Protein AF-A0A2V9SYX6-F1 (afdb_monomer)

Structure (mmCIF, N/CA/C/O backbone):
data_AF-A0A2V9SYX6-F1
#
_entry.id   AF-A0A2V9SYX6-F1
#
loop_
_atom_site.group_PDB
_atom_site.id
_atom_site.type_symbol
_atom_site.label_atom_id
_atom_site.label_alt_id
_atom_site.label_comp_id
_atom_site.label_asym_id
_atom_site.label_entity_id
_atom_site.label_seq_id
_atom_site.pdbx_PDB_ins_code
_atom_site.Cartn_x
_atom_site.Cartn_y
_atom_site.Cartn_z
_atom_site.occupancy
_atom_site.B_iso_or_equiv
_atom_site.auth_seq_id
_atom_site.auth_comp_id
_atom_site.auth_asym_id
_atom_site.auth_atom_id
_atom_site.pdbx_PDB_model_num
ATOM 1 N N . MET A 1 1 ? 44.024 31.270 -11.521 1.00 43.00 1 MET A N 1
ATOM 2 C CA . MET A 1 1 ? 42.654 30.954 -11.063 1.00 43.00 1 MET A CA 1
ATOM 3 C C . MET A 1 1 ? 41.930 30.278 -12.212 1.00 43.00 1 MET A C 1
ATOM 5 O O . MET A 1 1 ? 41.795 30.902 -13.254 1.00 43.00 1 MET A O 1
ATOM 9 N N . ASN A 1 2 ? 41.550 29.008 -12.061 1.00 48.16 2 ASN A N 1
ATOM 10 C CA . ASN A 1 2 ? 40.751 28.304 -13.067 1.00 48.16 2 ASN A CA 1
ATOM 11 C C . ASN A 1 2 ? 39.262 28.579 -12.809 1.00 48.16 2 ASN A C 1
ATOM 13 O O . ASN A 1 2 ? 38.846 28.506 -11.650 1.00 48.16 2 ASN A O 1
ATOM 17 N N . PRO A 1 3 ? 38.457 28.888 -13.839 1.00 57.97 3 PRO A N 1
ATOM 18 C CA . PRO A 1 3 ? 37.024 29.059 -13.668 1.00 57.97 3 PRO A CA 1
ATOM 19 C C . PRO A 1 3 ? 36.380 27.698 -13.382 1.00 57.97 3 PRO A C 1
ATOM 21 O O . PRO A 1 3 ? 36.506 26.754 -14.161 1.00 57.97 3 PRO A O 1
ATOM 24 N N . VAL A 1 4 ? 35.700 27.599 -12.240 1.00 59.66 4 VAL A N 1
ATOM 25 C CA . VAL A 1 4 ? 34.868 26.444 -11.890 1.00 59.66 4 VAL A CA 1
ATOM 26 C C . VAL A 1 4 ? 33.677 26.446 -12.841 1.00 59.66 4 VAL A C 1
ATOM 28 O O . VAL A 1 4 ? 32.887 27.390 -12.856 1.00 59.66 4 VAL A O 1
ATOM 31 N N . ALA A 1 5 ? 33.585 25.417 -13.683 1.00 65.88 5 ALA A N 1
ATOM 32 C CA . ALA A 1 5 ? 32.453 25.239 -14.579 1.00 65.88 5 ALA A CA 1
ATOM 33 C C . ALA A 1 5 ? 31.146 25.186 -13.763 1.00 65.88 5 ALA A C 1
ATOM 35 O O . ALA A 1 5 ? 31.139 24.580 -12.686 1.00 65.88 5 ALA A O 1
ATOM 36 N N . PRO A 1 6 ? 30.038 25.770 -14.255 1.00 62.09 6 PRO A N 1
ATOM 37 C CA . PRO A 1 6 ? 28.758 25.675 -13.573 1.00 62.09 6 PRO A CA 1
ATOM 38 C C . PRO A 1 6 ? 28.407 24.198 -13.435 1.00 62.09 6 PRO A C 1
ATOM 40 O O . PRO A 1 6 ? 28.393 23.469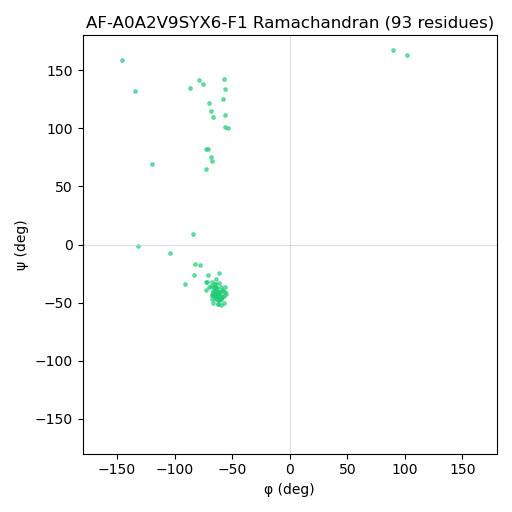 -14.431 1.00 62.09 6 PRO A O 1
ATOM 43 N N . TYR A 1 7 ? 28.149 23.756 -12.208 1.00 60.84 7 TYR A N 1
ATOM 44 C CA . TYR A 1 7 ? 27.658 22.416 -11.920 1.00 60.84 7 TYR A CA 1
ATOM 45 C C . TYR A 1 7 ? 26.371 22.244 -12.726 1.00 60.84 7 TYR A C 1
ATOM 47 O O . TYR A 1 7 ? 25.327 22.802 -12.382 1.00 60.84 7 TYR A O 1
ATOM 55 N N . LYS A 1 8 ? 26.453 21.541 -13.862 1.00 57.59 8 LYS A N 1
ATOM 56 C CA . LYS A 1 8 ? 25.267 21.132 -14.606 1.00 57.59 8 LYS A CA 1
ATOM 57 C C . LYS A 1 8 ? 24.432 20.354 -13.607 1.00 57.59 8 LYS A C 1
ATOM 59 O O . LYS A 1 8 ? 24.848 19.282 -13.177 1.00 57.59 8 LYS A O 1
ATOM 64 N N . SER A 1 9 ? 23.288 20.919 -13.221 1.00 60.81 9 SER A N 1
ATOM 65 C CA . SER A 1 9 ? 22.227 20.173 -12.562 1.00 60.81 9 SER 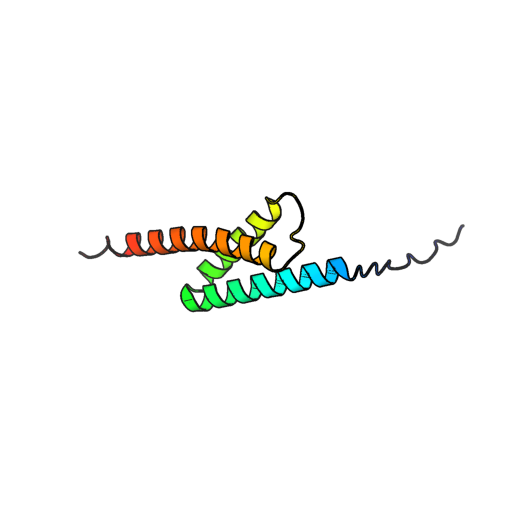A CA 1
ATOM 66 C C . SER A 1 9 ? 21.947 18.991 -13.476 1.00 60.81 9 SER A C 1
ATOM 68 O O . SER A 1 9 ? 21.368 19.138 -14.555 1.00 60.81 9 SER A O 1
ATOM 70 N N . LEU A 1 10 ? 22.496 17.839 -13.100 1.00 55.69 10 LEU A N 1
ATOM 71 C CA . LEU A 1 10 ? 22.279 16.589 -13.783 1.00 55.69 10 LEU A CA 1
ATOM 72 C C . LEU A 1 10 ? 20.833 16.246 -13.451 1.00 55.69 10 LEU A C 1
ATOM 74 O O . LEU A 1 10 ? 20.565 15.534 -12.496 1.00 55.69 10 LEU A O 1
ATOM 78 N N . LYS A 1 11 ? 19.880 16.821 -14.190 1.00 58.69 11 LYS A N 1
ATOM 79 C CA . LYS A 1 11 ? 18.517 16.305 -14.263 1.00 58.69 11 LYS A CA 1
ATOM 80 C C . LYS A 1 11 ? 18.610 14.972 -14.996 1.00 58.69 11 LYS A C 1
ATOM 82 O O . LYS A 1 11 ? 18.268 14.845 -16.165 1.00 58.69 11 LYS A O 1
ATOM 87 N N . ASN A 1 12 ? 19.158 13.979 -14.314 1.00 57.34 12 ASN A N 1
ATOM 88 C CA . ASN A 1 12 ? 19.062 12.574 -14.647 1.00 57.34 12 ASN A CA 1
ATOM 89 C C . ASN A 1 12 ? 17.634 12.127 -14.318 1.00 57.34 12 ASN A C 1
ATOM 91 O O . ASN A 1 12 ? 17.400 11.315 -13.429 1.00 57.34 12 ASN A O 1
ATOM 95 N N . SER A 1 13 ? 16.663 12.684 -15.045 1.00 66.81 13 SER A N 1
ATOM 96 C CA . SER A 1 13 ? 15.277 12.232 -15.039 1.00 66.81 13 SER A CA 1
ATOM 97 C C . SER A 1 13 ? 15.230 10.858 -15.700 1.00 66.81 13 SER A C 1
ATOM 99 O O . SER A 1 13 ? 14.873 10.734 -16.866 1.00 66.81 13 SER A O 1
ATOM 101 N N . ASN A 1 14 ? 15.674 9.819 -14.987 1.00 79.38 14 ASN A N 1
ATOM 102 C CA . ASN A 1 14 ? 15.535 8.448 -15.446 1.00 79.38 14 ASN A CA 1
ATOM 103 C C . ASN A 1 14 ? 14.030 8.135 -15.458 1.00 79.38 14 ASN A C 1
ATOM 105 O O . ASN A 1 14 ? 13.434 8.034 -14.382 1.00 79.38 14 ASN A O 1
ATOM 109 N N . PRO A 1 15 ? 13.399 7.985 -16.638 1.00 80.69 15 PRO A N 1
ATOM 110 C CA . PRO A 1 15 ? 11.953 7.806 -16.732 1.00 80.69 15 PRO A CA 1
ATOM 111 C C . PRO A 1 15 ? 11.492 6.533 -16.017 1.00 80.69 15 PRO A C 1
ATOM 113 O O . PRO A 1 15 ? 10.360 6.468 -15.551 1.00 80.69 15 PRO A O 1
ATOM 116 N N . ARG A 1 16 ? 12.384 5.542 -15.859 1.00 83.31 16 ARG A N 1
ATOM 117 C CA . ARG A 1 16 ? 12.104 4.340 -15.068 1.00 83.31 16 ARG A CA 1
ATOM 118 C C . ARG A 1 16 ? 11.981 4.659 -13.584 1.00 83.31 16 ARG A C 1
ATOM 120 O O . ARG A 1 16 ? 11.009 4.242 -12.976 1.00 83.31 16 ARG A O 1
ATOM 127 N N . CYS A 1 17 ? 12.909 5.432 -13.018 1.00 84.12 17 CYS A N 1
ATOM 128 C CA . CYS A 1 17 ? 12.824 5.852 -11.617 1.00 84.12 17 CYS A CA 1
ATOM 129 C C . CYS A 1 17 ? 11.561 6.684 -11.365 1.00 84.12 17 CYS A C 1
ATOM 131 O O . CYS A 1 17 ? 10.861 6.427 -10.394 1.00 84.12 17 CYS A O 1
ATOM 133 N N . ALA A 1 18 ? 11.236 7.614 -12.269 1.00 88.50 18 ALA A N 1
ATOM 134 C CA . ALA A 1 18 ? 10.014 8.411 -12.170 1.00 88.50 18 ALA A CA 1
ATOM 135 C C . ALA A 1 18 ? 8.754 7.529 -12.186 1.00 88.50 18 ALA A C 1
ATOM 137 O O . ALA A 1 18 ? 7.899 7.672 -11.320 1.00 88.50 18 ALA A O 1
ATOM 138 N N . ASN A 1 19 ? 8.676 6.568 -13.112 1.00 90.94 19 ASN A N 1
ATOM 139 C CA . ASN A 1 19 ? 7.545 5.647 -13.188 1.00 90.94 19 ASN A CA 1
ATOM 140 C C . ASN A 1 19 ? 7.410 4.786 -11.920 1.00 90.94 19 ASN A C 1
ATOM 142 O O . ASN A 1 19 ? 6.313 4.647 -11.391 1.00 90.94 19 ASN A O 1
ATOM 146 N N . LEU A 1 20 ? 8.520 4.253 -11.396 1.00 89.88 20 LEU A N 1
ATOM 147 C CA . LEU A 1 20 ? 8.502 3.472 -10.155 1.00 89.88 20 LEU A CA 1
ATOM 148 C C . LEU A 1 20 ? 8.036 4.304 -8.955 1.00 89.88 20 LEU A C 1
ATOM 150 O O . LEU A 1 20 ? 7.237 3.812 -8.163 1.00 89.88 20 LEU A O 1
ATOM 154 N N . MET A 1 21 ? 8.474 5.563 -8.848 1.00 91.56 21 MET A N 1
ATOM 155 C CA . MET A 1 21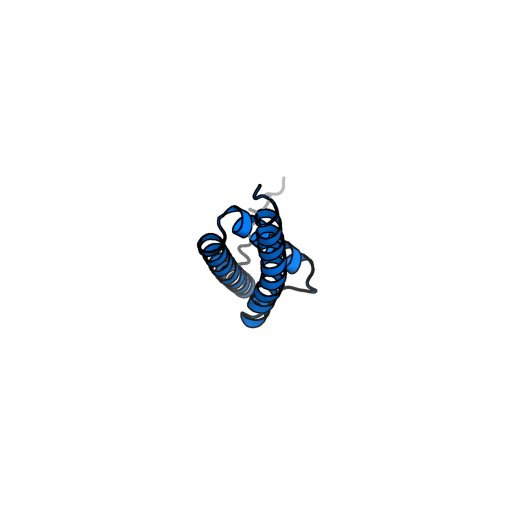 ? 8.005 6.476 -7.800 1.00 91.56 21 MET A CA 1
ATOM 156 C C . MET A 1 21 ? 6.507 6.761 -7.930 1.00 91.56 21 MET A C 1
ATOM 158 O O . MET A 1 21 ? 5.798 6.677 -6.935 1.00 91.56 21 MET A O 1
ATOM 162 N N . THR A 1 22 ? 6.005 7.020 -9.142 1.00 94.31 22 THR A N 1
ATOM 163 C CA . THR A 1 22 ? 4.566 7.228 -9.371 1.00 94.31 22 THR A CA 1
ATOM 164 C C . THR A 1 22 ? 3.741 6.004 -8.975 1.00 94.31 22 THR A C 1
ATOM 166 O O . THR A 1 22 ? 2.689 6.151 -8.360 1.00 94.31 22 THR A O 1
ATOM 169 N N . MET A 1 23 ? 4.207 4.791 -9.281 1.00 93.94 23 MET A N 1
ATOM 170 C CA . MET A 1 23 ? 3.507 3.559 -8.895 1.00 93.94 23 MET A CA 1
ATOM 171 C C . MET A 1 23 ? 3.499 3.358 -7.376 1.00 93.94 23 MET A C 1
ATOM 173 O O . MET A 1 23 ? 2.461 3.012 -6.815 1.00 93.94 23 MET A O 1
ATOM 177 N N . ALA A 1 24 ? 4.631 3.610 -6.714 1.00 94.75 24 ALA A N 1
ATOM 178 C CA . ALA A 1 24 ? 4.740 3.552 -5.259 1.00 94.75 24 ALA A CA 1
ATOM 179 C C . ALA A 1 24 ? 3.795 4.556 -4.582 1.00 94.75 24 ALA A C 1
ATOM 181 O O . ALA A 1 24 ? 3.048 4.191 -3.678 1.00 94.75 24 ALA A O 1
ATOM 182 N N . GLU A 1 25 ? 3.789 5.803 -5.059 1.00 96.38 25 GLU A N 1
ATOM 183 C CA . GLU A 1 25 ? 2.924 6.872 -4.557 1.00 96.38 25 GLU A CA 1
ATOM 184 C C . GLU A 1 25 ? 1.441 6.517 -4.716 1.00 96.38 25 GLU A C 1
ATOM 186 O O . GLU A 1 25 ? 0.671 6.665 -3.768 1.00 96.38 25 GLU A O 1
ATOM 191 N N . GLN A 1 26 ? 1.040 6.010 -5.885 1.00 96.69 26 GLN A N 1
ATOM 192 C CA . GLN A 1 26 ? -0.342 5.602 -6.149 1.00 96.69 26 GLN A CA 1
ATOM 193 C C . GLN A 1 26 ? -0.794 4.466 -5.227 1.00 96.69 26 GLN A C 1
ATOM 195 O O . GLN A 1 26 ? -1.870 4.554 -4.636 1.00 96.69 26 GLN A O 1
ATOM 200 N N . GLU A 1 27 ? 0.018 3.415 -5.086 1.00 97.00 27 GLU A N 1
ATOM 201 C CA . GLU A 1 27 ? -0.328 2.257 -4.256 1.00 97.00 27 GLU A CA 1
ATOM 202 C C . GLU A 1 27 ? -0.369 2.629 -2.763 1.00 97.00 27 GLU A C 1
ATOM 204 O O . GLU A 1 27 ? -1.334 2.280 -2.078 1.00 97.00 27 GLU A O 1
ATOM 209 N N . LEU A 1 28 ? 0.599 3.409 -2.262 1.00 97.69 28 LEU A N 1
ATOM 210 C CA . LEU A 1 28 ? 0.600 3.864 -0.868 1.00 97.69 28 LEU A CA 1
ATOM 211 C C . LEU A 1 28 ? -0.557 4.832 -0.577 1.00 97.69 28 LEU A C 1
ATOM 213 O O . LEU A 1 28 ? -1.212 4.698 0.453 1.00 97.69 28 LEU A O 1
ATOM 217 N N . SER A 1 29 ? -0.861 5.767 -1.482 1.00 98.12 29 SER A N 1
ATOM 218 C CA . SER A 1 29 ? -1.954 6.738 -1.295 1.00 98.12 29 SER A CA 1
ATOM 219 C C . SER A 1 29 ? -3.326 6.067 -1.271 1.00 98.12 29 SER A C 1
ATOM 221 O O . SER A 1 29 ? -4.172 6.403 -0.436 1.00 98.12 29 SER A O 1
ATOM 223 N N . ALA A 1 30 ? -3.546 5.102 -2.171 1.00 98.19 30 ALA A N 1
ATOM 224 C CA . ALA A 1 30 ? -4.773 4.315 -2.215 1.00 98.19 30 ALA A CA 1
ATOM 225 C C . ALA A 1 30 ? -4.949 3.498 -0.928 1.00 98.19 30 ALA A C 1
ATOM 227 O O . ALA A 1 30 ? -6.020 3.527 -0.321 1.00 98.19 30 ALA A O 1
ATOM 228 N N . PHE A 1 31 ? -3.884 2.827 -0.478 1.00 98.38 31 PHE A N 1
ATOM 229 C CA . PHE A 1 31 ? -3.888 2.075 0.772 1.00 98.38 31 PHE A CA 1
ATOM 230 C C . PHE A 1 31 ? -4.132 2.976 1.990 1.00 98.38 31 PHE A C 1
ATOM 232 O O . PHE A 1 31 ? -5.059 2.721 2.755 1.00 98.38 31 PHE A O 1
ATOM 239 N N . PHE A 1 32 ? -3.374 4.065 2.141 1.00 98.62 32 PHE A N 1
ATOM 240 C CA . PHE A 1 32 ? -3.506 5.004 3.258 1.00 98.62 32 PHE A CA 1
ATOM 241 C C . PHE A 1 32 ? -4.919 5.584 3.350 1.00 98.62 32 PHE A C 1
ATOM 243 O O . PHE A 1 32 ? -5.510 5.626 4.429 1.00 98.62 32 PHE A O 1
ATOM 250 N N . THR A 1 33 ? -5.493 5.983 2.211 1.00 98.69 33 THR A N 1
ATOM 251 C CA . THR A 1 33 ? -6.853 6.530 2.157 1.00 98.69 33 THR A CA 1
ATOM 252 C C . THR A 1 33 ? -7.884 5.484 2.579 1.00 98.69 33 THR A C 1
ATOM 254 O O . THR A 1 33 ? -8.757 5.787 3.391 1.00 98.69 33 THR A O 1
ATOM 257 N N . ALA A 1 34 ? -7.765 4.245 2.091 1.00 98.44 34 ALA A N 1
ATOM 258 C CA . ALA A 1 34 ? -8.664 3.158 2.474 1.00 98.44 34 ALA A CA 1
ATOM 259 C C . ALA A 1 34 ? -8.577 2.844 3.977 1.00 98.44 34 ALA A C 1
ATOM 261 O O . ALA A 1 34 ? -9.603 2.732 4.645 1.00 98.44 34 ALA A O 1
ATOM 262 N N . VAL A 1 35 ? -7.365 2.762 4.536 1.00 98.50 35 VAL A N 1
ATOM 263 C CA . VAL A 1 35 ? -7.170 2.520 5.974 1.00 98.50 35 VAL A CA 1
ATOM 264 C C . VAL A 1 35 ? -7.706 3.682 6.805 1.00 98.50 35 VAL A C 1
ATOM 266 O O . VAL A 1 35 ? -8.388 3.446 7.797 1.00 98.50 35 VAL A O 1
ATOM 269 N N . THR A 1 36 ? -7.484 4.925 6.370 1.00 98.56 36 THR A N 1
ATOM 270 C CA . THR A 1 36 ? -8.019 6.117 7.047 1.00 98.56 36 THR A CA 1
ATOM 271 C C . THR A 1 36 ? -9.543 6.068 7.126 1.00 98.56 36 THR A C 1
ATOM 273 O O . THR A 1 36 ? -10.114 6.326 8.182 1.00 98.56 36 THR A O 1
ATOM 276 N N . GLN A 1 37 ? -10.206 5.711 6.022 1.00 98.38 37 GLN A N 1
ATOM 277 C CA . GLN A 1 37 ? -11.667 5.638 5.952 1.00 98.38 37 GLN A CA 1
ATOM 278 C C . GLN A 1 37 ? -12.254 4.504 6.799 1.00 98.38 37 GLN A C 1
ATOM 280 O O . GLN A 1 37 ? -13.334 4.668 7.359 1.00 98.38 37 GLN A O 1
ATOM 285 N N . LEU A 1 38 ? -11.569 3.360 6.884 1.00 97.56 38 LEU A N 1
ATOM 286 C CA . LEU A 1 38 ? -12.085 2.164 7.557 1.00 97.56 38 LEU A CA 1
ATOM 287 C C . LEU A 1 38 ? -11.706 2.079 9.040 1.00 97.56 38 LEU A C 1
ATOM 289 O O . LEU A 1 38 ? -12.482 1.558 9.836 1.00 97.56 38 LEU A O 1
ATOM 293 N N . PHE A 1 39 ? -10.522 2.567 9.411 1.00 96.25 39 PHE A N 1
ATOM 294 C CA . PHE A 1 39 ? -9.916 2.339 10.728 1.00 96.25 39 PHE A CA 1
ATOM 295 C C . PHE A 1 39 ? -9.389 3.617 11.400 1.00 96.25 39 PHE A C 1
ATOM 297 O O . PHE A 1 39 ? -8.899 3.555 12.525 1.00 96.25 39 PHE A O 1
ATOM 304 N N . GLY A 1 40 ? -9.497 4.773 10.740 1.00 96.88 40 GLY A N 1
ATOM 305 C CA . GLY A 1 40 ? -9.040 6.060 11.262 1.00 96.88 40 GLY A CA 1
ATOM 306 C C . GLY A 1 40 ? -7.585 6.397 10.923 1.00 96.88 40 GLY A C 1
ATOM 307 O O . GLY A 1 40 ? -6.807 5.560 10.458 1.00 96.88 40 GLY A O 1
ATOM 308 N N . SER A 1 41 ? -7.221 7.663 11.147 1.00 97.19 41 SER A N 1
ATOM 309 C CA . SER A 1 41 ? -5.915 8.222 10.767 1.00 97.19 41 SER A CA 1
ATOM 310 C C . SER A 1 41 ? -4.746 7.577 11.507 1.00 97.19 41 SER A C 1
ATOM 312 O O . SER A 1 41 ? -3.719 7.319 10.893 1.00 97.19 41 SER A O 1
ATOM 314 N N . GLU A 1 42 ? -4.913 7.239 12.787 1.00 97.44 42 GLU A N 1
ATOM 315 C CA . GLU A 1 42 ? -3.865 6.582 13.581 1.00 97.44 42 GLU A CA 1
ATOM 316 C C . GLU A 1 42 ? -3.456 5.235 12.965 1.00 97.44 42 GLU A C 1
ATOM 318 O O . GLU A 1 42 ? -2.274 4.952 12.771 1.00 97.44 42 GLU A O 1
ATOM 323 N N . GLN A 1 43 ? -4.434 4.412 12.574 1.00 97.88 43 GLN A N 1
ATOM 324 C CA . GLN A 1 43 ? -4.146 3.139 11.915 1.00 97.88 43 GLN A CA 1
ATOM 325 C C . GLN 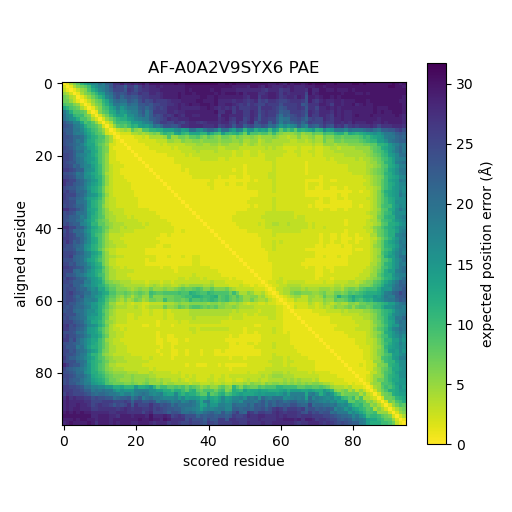A 1 43 ? -3.545 3.340 10.524 1.00 97.88 43 GLN A C 1
ATOM 327 O O . GLN A 1 43 ? -2.725 2.523 10.101 1.00 97.88 43 GLN A O 1
ATOM 332 N N . ALA A 1 44 ? -3.915 4.408 9.818 1.00 98.25 44 ALA A N 1
ATOM 333 C CA . ALA A 1 44 ? -3.343 4.736 8.518 1.00 98.25 44 ALA A CA 1
ATOM 334 C C . ALA A 1 44 ? -1.866 5.139 8.625 1.00 98.25 44 ALA A C 1
ATOM 336 O O . ALA A 1 44 ? -1.053 4.645 7.846 1.00 98.25 44 ALA A O 1
ATOM 337 N N . GLU A 1 45 ? -1.506 5.954 9.618 1.00 98.31 45 GLU A N 1
ATOM 338 C CA . GLU A 1 45 ? -0.122 6.356 9.898 1.00 98.31 45 GLU A CA 1
ATOM 339 C C . GLU A 1 45 ? 0.750 5.147 10.253 1.00 98.31 45 GLU A C 1
ATOM 341 O O . GLU A 1 45 ? 1.759 4.903 9.589 1.00 98.31 45 GLU A O 1
ATOM 346 N N . LEU A 1 46 ? 0.308 4.310 11.200 1.00 98.19 46 LEU A N 1
ATOM 347 C CA . LEU A 1 46 ? 1.018 3.075 11.557 1.00 98.19 46 LEU A CA 1
ATOM 348 C C . LEU A 1 46 ? 1.170 2.128 10.358 1.00 98.19 46 LEU A C 1
ATOM 350 O O . LEU A 1 46 ? 2.213 1.505 10.172 1.00 98.19 46 LEU A O 1
ATOM 354 N N . SER A 1 47 ? 0.138 2.022 9.518 1.00 98.25 47 SER A N 1
ATOM 355 C CA . SER A 1 47 ? 0.191 1.167 8.328 1.00 98.25 47 SER A CA 1
ATOM 356 C C . SER A 1 47 ? 1.106 1.732 7.240 1.00 98.25 47 SER A C 1
ATOM 358 O O . SER A 1 47 ? 1.741 0.957 6.530 1.00 98.25 47 SER A O 1
ATOM 360 N N . ALA A 1 48 ? 1.215 3.056 7.102 1.00 98.25 48 ALA A N 1
ATOM 361 C CA . ALA A 1 48 ? 2.184 3.674 6.201 1.00 98.25 48 ALA A CA 1
ATOM 362 C C . ALA A 1 48 ? 3.622 3.423 6.669 1.00 98.25 48 ALA A C 1
ATOM 364 O O . ALA A 1 48 ? 4.482 3.104 5.849 1.00 98.25 48 ALA A O 1
ATOM 365 N N . GLU A 1 49 ? 3.881 3.494 7.977 1.00 98.19 49 GLU A N 1
ATOM 366 C CA . GLU A 1 49 ? 5.183 3.115 8.528 1.00 98.19 49 GLU A CA 1
ATOM 367 C C . GLU A 1 49 ? 5.515 1.647 8.255 1.00 98.19 49 GLU A C 1
ATOM 369 O O . GLU A 1 49 ? 6.618 1.349 7.800 1.00 98.19 49 GLU A O 1
ATOM 374 N N . ASP A 1 50 ? 4.574 0.731 8.498 1.00 97.94 50 ASP A N 1
ATOM 375 C CA . ASP A 1 50 ? 4.751 -0.694 8.198 1.00 97.94 50 ASP A C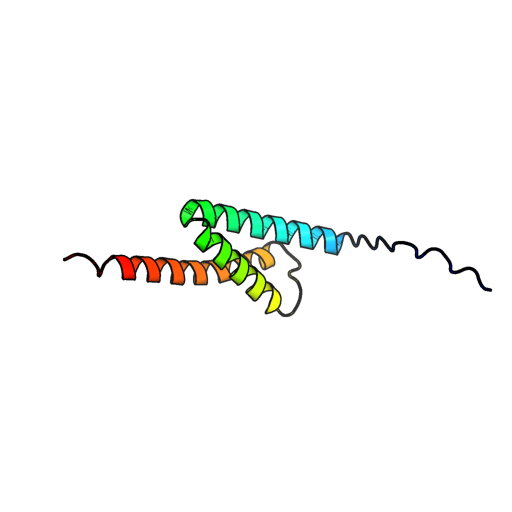A 1
ATOM 376 C C . ASP A 1 50 ? 5.051 -0.923 6.707 1.00 97.94 50 ASP A C 1
ATOM 378 O O . ASP A 1 50 ? 5.911 -1.732 6.359 1.00 97.94 50 ASP A O 1
ATOM 382 N N . TRP A 1 51 ? 4.383 -0.179 5.821 1.00 97.88 51 TRP A N 1
ATOM 383 C CA . TRP A 1 51 ? 4.604 -0.241 4.376 1.00 97.88 51 TRP A CA 1
ATOM 384 C C . TRP A 1 51 ? 6.001 0.229 3.974 1.00 97.88 51 TRP A C 1
ATOM 386 O O . TRP A 1 51 ? 6.672 -0.433 3.181 1.00 97.88 51 TRP A O 1
ATOM 396 N N . LEU A 1 52 ? 6.477 1.329 4.562 1.00 96.62 52 LEU A N 1
ATOM 397 C CA . LEU A 1 52 ? 7.838 1.816 4.344 1.00 96.62 52 LEU A CA 1
ATOM 398 C C . LEU A 1 52 ? 8.890 0.851 4.909 1.00 96.62 52 LEU A C 1
ATOM 400 O O . LEU A 1 52 ? 9.930 0.665 4.281 1.00 96.62 52 LEU A O 1
ATOM 404 N N . ARG A 1 53 ? 8.625 0.200 6.050 1.00 96.44 53 ARG A N 1
ATOM 405 C CA . ARG A 1 53 ? 9.515 -0.831 6.613 1.00 96.44 53 ARG A CA 1
ATOM 406 C C . ARG A 1 53 ? 9.627 -2.043 5.689 1.00 96.44 53 ARG A C 1
ATOM 408 O O . ARG A 1 53 ? 10.739 -2.450 5.381 1.00 96.44 53 ARG A O 1
ATOM 415 N N . GLU A 1 54 ? 8.510 -2.562 5.178 1.00 95.31 54 GLU A N 1
ATOM 416 C CA . GLU A 1 54 ? 8.530 -3.664 4.202 1.00 95.31 54 GLU A CA 1
ATOM 417 C C . GLU A 1 54 ? 9.290 -3.280 2.922 1.00 95.31 54 GLU A C 1
ATOM 419 O O . GLU A 1 54 ? 10.019 -4.103 2.377 1.00 95.31 54 GLU A O 1
ATOM 424 N N . LEU A 1 55 ? 9.183 -2.029 2.457 1.00 92.81 55 LEU A N 1
ATOM 425 C CA . LEU A 1 55 ? 9.968 -1.535 1.319 1.00 92.81 55 LEU A CA 1
ATOM 426 C C . LEU A 1 55 ? 11.481 -1.494 1.608 1.00 92.81 55 LEU A C 1
ATOM 428 O O . LEU A 1 55 ? 12.278 -1.722 0.702 1.00 92.81 55 LEU A O 1
ATOM 432 N N . ILE A 1 56 ? 11.889 -1.201 2.845 1.00 92.62 56 ILE A N 1
ATOM 433 C CA . ILE A 1 56 ? 13.303 -1.208 3.255 1.00 92.62 56 ILE A CA 1
ATOM 434 C C . ILE A 1 56 ? 13.847 -2.643 3.358 1.00 92.62 56 ILE A C 1
ATOM 436 O O . ILE A 1 56 ? 15.027 -2.866 3.099 1.00 92.62 56 ILE A O 1
ATOM 440 N N . GLU A 1 57 ? 13.004 -3.606 3.735 1.00 91.56 57 GLU A N 1
ATOM 441 C CA . GLU A 1 57 ? 13.397 -5.000 3.987 1.00 91.56 57 GLU A CA 1
ATOM 442 C C . GLU A 1 57 ? 13.496 -5.872 2.723 1.00 91.56 57 GLU A C 1
ATOM 444 O O . GLU A 1 57 ? 14.089 -6.948 2.778 1.00 91.56 57 GLU A O 1
ATOM 449 N N . ILE A 1 58 ? 12.926 -5.456 1.587 1.00 88.56 58 ILE A N 1
ATOM 450 C CA . ILE A 1 58 ? 12.985 -6.248 0.350 1.00 88.56 58 ILE A CA 1
ATOM 451 C C . ILE A 1 58 ? 14.328 -6.125 -0.382 1.00 88.56 58 ILE A C 1
ATOM 453 O O . ILE A 1 58 ? 14.904 -5.044 -0.518 1.00 88.56 58 ILE A O 1
ATOM 457 N N . ASP A 1 59 ? 14.788 -7.249 -0.938 1.00 84.44 59 ASP A N 1
ATOM 458 C CA . ASP A 1 59 ? 15.986 -7.322 -1.777 1.00 84.44 59 ASP A CA 1
ATOM 459 C C . ASP A 1 59 ? 15.729 -6.700 -3.161 1.00 84.44 59 ASP A C 1
ATOM 461 O O . ASP A 1 59 ? 15.452 -7.382 -4.150 1.00 84.44 59 ASP A O 1
ATOM 465 N N . GLY A 1 60 ? 15.829 -5.373 -3.229 1.00 83.75 60 GLY A N 1
ATOM 466 C CA . GLY A 1 60 ? 15.685 -4.591 -4.455 1.00 83.75 60 GLY A CA 1
ATOM 467 C C . GLY A 1 60 ? 14.330 -3.898 -4.599 1.00 83.75 60 GLY A C 1
ATOM 468 O O . GLY A 1 60 ? 13.358 -4.204 -3.916 1.00 83.75 60 GLY A O 1
ATOM 469 N N . LEU A 1 61 ? 14.274 -2.914 -5.501 1.00 84.88 61 LEU A N 1
ATOM 470 C CA . LEU A 1 61 ? 13.063 -2.123 -5.717 1.00 84.88 61 LEU A CA 1
ATOM 471 C C . LEU A 1 61 ? 12.012 -2.920 -6.504 1.00 84.88 61 LEU A C 1
ATOM 473 O O . LEU A 1 61 ? 12.366 -3.536 -7.515 1.00 84.88 61 LEU A O 1
ATOM 477 N N . PRO A 1 62 ? 10.723 -2.834 -6.128 1.00 91.12 62 PRO A N 1
ATOM 478 C CA . PRO A 1 62 ? 9.639 -3.380 -6.931 1.00 91.12 62 PRO A CA 1
ATOM 479 C C . PRO A 1 62 ? 9.676 -2.777 -8.337 1.00 91.12 62 PRO A C 1
ATOM 481 O O . PRO A 1 62 ? 9.819 -1.565 -8.500 1.00 91.12 62 PRO A O 1
ATOM 484 N N . ALA A 1 63 ? 9.540 -3.618 -9.358 1.00 89.19 63 ALA A N 1
ATOM 485 C CA . ALA A 1 63 ? 9.610 -3.228 -10.762 1.00 89.19 63 ALA A CA 1
ATOM 486 C C . ALA A 1 63 ? 8.226 -3.166 -11.433 1.00 89.19 63 ALA A C 1
ATOM 488 O O . ALA A 1 63 ? 8.107 -2.733 -12.582 1.00 89.19 63 ALA A O 1
ATOM 489 N N . SER A 1 64 ? 7.173 -3.605 -10.738 1.00 90.81 64 SER A N 1
ATOM 490 C CA . SER A 1 64 ? 5.824 -3.753 -11.282 1.00 90.81 64 SER A CA 1
ATOM 491 C C . SER A 1 64 ? 4.727 -3.451 -10.257 1.00 90.81 64 SER A C 1
ATOM 493 O O . SER A 1 64 ? 4.922 -3.566 -9.049 1.00 90.81 64 SER A O 1
ATOM 495 N N . THR A 1 65 ? 3.518 -3.140 -10.739 1.00 89.88 65 THR A N 1
ATOM 496 C CA . THR A 1 65 ? 2.333 -2.917 -9.886 1.00 89.88 65 THR A CA 1
ATOM 497 C C . THR A 1 65 ? 2.045 -4.124 -8.998 1.00 89.88 65 THR A C 1
ATOM 499 O O . THR A 1 65 ? 1.644 -3.977 -7.850 1.00 89.88 65 THR A O 1
ATOM 502 N N . ARG A 1 66 ? 2.262 -5.339 -9.518 1.00 93.38 66 ARG A N 1
ATOM 503 C CA . ARG A 1 66 ? 2.035 -6.578 -8.769 1.00 93.38 66 ARG A CA 1
ATOM 504 C C . ARG A 1 66 ? 2.931 -6.665 -7.533 1.00 93.38 66 ARG A C 1
ATOM 506 O O . ARG A 1 66 ? 2.462 -7.107 -6.491 1.00 93.38 66 ARG A O 1
ATOM 513 N N . GLU A 1 67 ? 4.192 -6.263 -7.650 1.00 94.50 67 GLU A N 1
ATOM 514 C CA . GLU A 1 67 ? 5.144 -6.293 -6.535 1.00 94.50 67 GLU A CA 1
ATOM 515 C C . GLU A 1 67 ? 4.832 -5.202 -5.506 1.00 94.50 67 GLU A C 1
ATOM 517 O O . GLU A 1 67 ? 4.841 -5.486 -4.312 1.00 94.50 67 GLU A O 1
ATOM 522 N N . TRP A 1 68 ? 4.435 -4.000 -5.942 1.00 95.44 68 TRP A N 1
ATOM 523 C CA . TRP A 1 68 ? 3.932 -2.965 -5.027 1.00 95.44 68 TRP A CA 1
ATOM 524 C C . TRP A 1 68 ? 2.697 -3.435 -4.247 1.00 95.44 68 TRP A C 1
ATOM 526 O O . TRP A 1 68 ? 2.635 -3.300 -3.026 1.00 95.44 68 TRP A O 1
ATOM 536 N N . ARG A 1 69 ? 1.743 -4.087 -4.923 1.00 95.12 69 ARG A N 1
ATOM 537 C CA . ARG A 1 69 ? 0.559 -4.671 -4.272 1.00 95.12 69 ARG A CA 1
ATOM 538 C C . ARG A 1 69 ? 0.894 -5.789 -3.296 1.00 95.12 69 ARG A C 1
ATOM 540 O O . ARG A 1 69 ? 0.157 -5.982 -2.332 1.00 95.12 69 ARG A O 1
ATOM 547 N N . LEU A 1 70 ? 1.980 -6.528 -3.523 1.00 95.56 70 LEU A N 1
ATOM 548 C CA . LEU A 1 70 ? 2.427 -7.559 -2.590 1.00 95.56 70 LEU A CA 1
ATOM 549 C C . LEU A 1 70 ? 2.861 -6.946 -1.252 1.00 95.56 70 LEU A C 1
ATOM 551 O O . LEU A 1 70 ? 2.514 -7.494 -0.208 1.00 95.56 70 LEU A O 1
ATOM 555 N N . ILE A 1 71 ? 3.549 -5.799 -1.276 1.00 95.94 71 ILE A N 1
ATOM 556 C CA . ILE A 1 71 ? 3.885 -5.037 -0.062 1.00 95.94 71 ILE A CA 1
ATOM 557 C C . ILE A 1 71 ? 2.596 -4.639 0.662 1.00 95.94 71 ILE A C 1
ATOM 559 O O . ILE A 1 71 ? 2.411 -4.977 1.829 1.00 95.94 71 ILE A O 1
ATOM 563 N N . THR A 1 72 ? 1.651 -4.019 -0.050 1.00 97.56 72 THR A N 1
ATOM 564 C CA . THR A 1 72 ? 0.353 -3.621 0.516 1.00 97.56 72 THR A CA 1
ATOM 565 C C . THR A 1 72 ? -0.405 -4.804 1.130 1.00 97.56 72 THR A C 1
ATOM 567 O O . THR A 1 72 ? -0.966 -4.684 2.221 1.00 97.56 72 THR A O 1
ATOM 570 N N . ALA A 1 73 ? -0.390 -5.973 0.483 1.00 96.94 73 ALA A N 1
ATOM 571 C CA . ALA A 1 73 ? -1.030 -7.182 0.996 1.00 96.94 73 ALA A CA 1
ATOM 572 C C . ALA A 1 73 ? -0.379 -7.680 2.297 1.00 96.94 73 ALA A C 1
ATOM 574 O O . ALA A 1 73 ? -1.093 -8.007 3.243 1.00 96.94 73 ALA A O 1
ATOM 575 N N . LYS A 1 74 ? 0.958 -7.693 2.379 1.00 96.31 74 LYS A N 1
ATOM 576 C CA . LYS A 1 74 ? 1.678 -8.049 3.613 1.00 96.31 74 LYS A CA 1
ATOM 577 C C . LYS A 1 74 ? 1.376 -7.078 4.752 1.00 96.31 74 LYS A C 1
ATOM 579 O O . LYS A 1 74 ? 1.113 -7.499 5.871 1.00 96.31 74 LYS A O 1
ATOM 584 N N . VAL A 1 75 ? 1.365 -5.779 4.478 1.00 97.56 75 VAL A N 1
ATOM 585 C CA . VAL A 1 75 ? 1.041 -4.770 5.496 1.00 97.56 75 VAL A CA 1
ATOM 586 C C . VAL A 1 75 ? -0.408 -4.914 5.960 1.00 97.56 75 VAL A C 1
ATOM 588 O O . VAL A 1 75 ? -0.696 -4.787 7.147 1.00 97.56 75 VAL A O 1
ATOM 591 N N . SER A 1 76 ? -1.322 -5.265 5.053 1.00 97.62 76 SER A N 1
ATOM 592 C CA . SER A 1 76 ? -2.730 -5.494 5.390 1.00 97.62 76 SER A CA 1
ATOM 593 C C . SER A 1 76 ? -2.922 -6.642 6.387 1.00 97.62 76 SER A C 1
ATOM 595 O O . SER A 1 76 ? -3.812 -6.559 7.231 1.00 97.62 76 SER A O 1
ATOM 597 N N . THR A 1 77 ? -2.090 -7.691 6.357 1.00 96.88 77 THR A N 1
ATOM 598 C CA . THR A 1 77 ? -2.170 -8.768 7.365 1.00 96.88 77 THR A CA 1
ATOM 599 C C . THR A 1 77 ? -1.697 -8.298 8.744 1.00 96.88 77 THR A C 1
ATOM 601 O O . THR A 1 77 ? -2.302 -8.664 9.759 1.00 96.88 77 THR A O 1
ATOM 604 N N . ARG A 1 78 ? -0.670 -7.435 8.798 1.00 95.56 78 ARG A N 1
ATOM 605 C CA . ARG A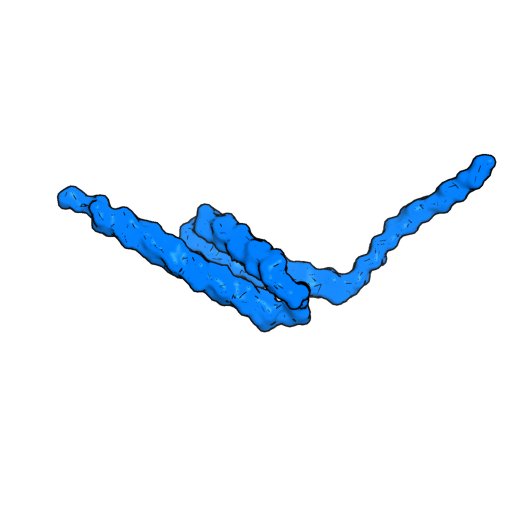 1 78 ? -0.219 -6.781 10.040 1.00 95.56 78 ARG A CA 1
ATOM 606 C C . ARG A 1 78 ? -1.295 -5.846 10.594 1.00 95.56 78 ARG A C 1
ATOM 608 O O . ARG A 1 78 ? -1.623 -5.936 11.777 1.00 95.56 78 ARG A O 1
ATOM 615 N N . LEU A 1 79 ? -1.903 -5.025 9.734 1.00 97.19 79 LEU A N 1
ATOM 616 C CA . LEU A 1 79 ? -3.027 -4.161 10.094 1.00 97.19 79 LEU A CA 1
ATOM 617 C C . LEU A 1 79 ? -4.192 -4.980 10.658 1.00 97.19 79 LEU A C 1
ATOM 619 O O . LEU A 1 79 ? -4.660 -4.672 11.748 1.00 97.19 79 LEU A O 1
ATOM 623 N N . ALA A 1 80 ? -4.618 -6.042 9.965 1.00 96.25 80 ALA A N 1
ATOM 624 C CA . ALA A 1 80 ? -5.702 -6.913 10.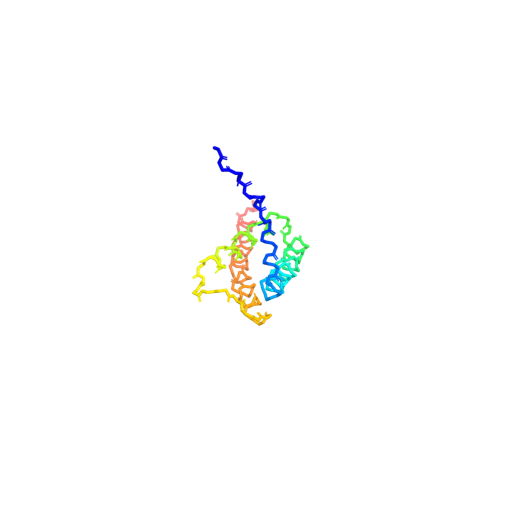421 1.00 96.25 80 ALA A CA 1
ATOM 625 C C . ALA A 1 80 ? -5.427 -7.483 11.823 1.00 96.25 80 ALA A C 1
ATOM 627 O O . ALA A 1 80 ? -6.302 -7.480 12.684 1.00 96.25 80 ALA A O 1
ATOM 628 N N . SER A 1 81 ? -4.192 -7.917 12.079 1.00 94.81 81 SER A N 1
ATOM 629 C CA . SER A 1 81 ? -3.786 -8.423 13.396 1.00 94.81 81 SER A CA 1
ATOM 630 C C . SER A 1 81 ? -3.887 -7.344 14.481 1.00 94.81 81 SER A C 1
ATOM 632 O O . SER A 1 81 ? -4.401 -7.607 15.567 1.00 94.81 81 SER A O 1
ATOM 634 N N . ARG A 1 82 ? -3.443 -6.116 14.176 1.00 94.12 82 ARG A N 1
ATOM 635 C CA . ARG A 1 82 ? -3.469 -4.970 15.096 1.00 94.12 82 ARG A CA 1
ATOM 636 C C . ARG A 1 82 ? -4.892 -4.516 15.421 1.00 94.12 82 ARG A C 1
ATOM 638 O O . ARG A 1 82 ? -5.224 -4.408 16.598 1.00 94.12 82 ARG A O 1
ATOM 645 N N . VAL A 1 83 ? -5.740 -4.305 14.411 1.00 93.00 83 VAL A N 1
ATOM 646 C CA . VAL A 1 83 ? -7.126 -3.851 14.633 1.00 93.00 83 VAL A CA 1
ATOM 647 C C . VAL A 1 83 ? -7.936 -4.889 15.403 1.00 93.00 83 VAL A C 1
ATOM 649 O O . VAL A 1 83 ? -8.665 -4.521 16.318 1.00 93.00 83 VAL A O 1
ATOM 652 N N . ASN A 1 84 ? -7.731 -6.181 15.118 1.00 91.06 84 ASN A N 1
ATOM 653 C CA . ASN A 1 84 ? -8.408 -7.262 15.830 1.00 91.06 84 ASN A CA 1
ATOM 654 C C . ASN A 1 84 ? -8.003 -7.313 17.314 1.00 91.06 84 ASN A C 1
ATOM 656 O O . ASN A 1 84 ? -8.866 -7.460 18.181 1.00 91.06 84 ASN A O 1
ATOM 660 N N . ALA A 1 85 ? -6.711 -7.150 17.626 1.00 84.88 85 ALA A N 1
ATOM 661 C CA . ALA A 1 85 ? -6.220 -7.109 19.006 1.00 84.88 85 ALA A CA 1
ATOM 662 C C . ALA A 1 85 ? -6.780 -5.911 19.798 1.00 84.88 85 ALA A C 1
ATOM 664 O O . ALA A 1 85 ? -7.122 -6.044 20.978 1.00 84.88 85 ALA A O 1
ATOM 665 N N . SER A 1 86 ? -6.925 -4.754 19.146 1.00 74.94 86 SER A N 1
ATOM 666 C CA . SER A 1 86 ? -7.566 -3.577 19.738 1.00 74.94 86 SER A CA 1
ATOM 667 C C . SER A 1 86 ? -9.049 -3.817 20.037 1.00 74.94 86 SER A C 1
ATOM 669 O O . SER A 1 86 ? -9.493 -3.494 21.136 1.00 74.94 86 SER A O 1
ATOM 671 N N . SER A 1 87 ? -9.800 -4.446 19.125 1.00 72.81 87 SER A N 1
ATOM 672 C CA . SER A 1 87 ? -11.218 -4.767 19.361 1.00 72.81 87 SER A CA 1
ATOM 673 C C . SER A 1 87 ? -11.438 -5.773 20.496 1.00 72.81 87 SER A C 1
ATOM 675 O O . SER A 1 87 ? -12.371 -5.610 21.280 1.00 72.81 87 SER A O 1
ATOM 677 N N . VAL A 1 88 ? -10.553 -6.763 20.655 1.00 69.62 88 VAL A N 1
ATOM 678 C CA . VAL A 1 88 ? -10.622 -7.714 21.782 1.00 69.62 88 VAL A CA 1
ATOM 679 C C . VAL A 1 88 ? -10.385 -7.005 23.122 1.00 69.62 88 VAL A C 1
ATOM 681 O O . VAL A 1 88 ? -11.009 -7.339 24.125 1.00 69.62 88 VAL A O 1
ATOM 684 N N . SER A 1 89 ? -9.530 -5.979 23.150 1.00 60.09 89 SER A N 1
ATOM 685 C CA . SER A 1 89 ? -9.231 -5.229 24.380 1.00 60.09 89 SER A CA 1
ATOM 686 C C . SER A 1 89 ? -10.400 -4.351 24.851 1.00 60.09 89 SER A C 1
ATOM 688 O O . SER A 1 89 ? -10.536 -4.108 26.049 1.00 60.09 89 SER A O 1
ATOM 690 N N . THR A 1 90 ? -11.276 -3.911 23.943 1.00 57.44 90 THR A N 1
ATOM 691 C CA . THR A 1 90 ? -12.489 -3.149 24.289 1.00 57.44 90 THR A CA 1
ATOM 692 C C . THR A 1 90 ? -13.636 -4.004 24.837 1.00 57.44 90 THR A C 1
ATOM 694 O O . THR A 1 90 ? -14.526 -3.460 25.484 1.00 57.44 90 THR A O 1
ATOM 697 N N . GLU A 1 91 ? -13.623 -5.325 24.637 1.00 54.22 91 GLU A N 1
ATOM 698 C CA . GLU A 1 91 ? -14.715 -6.218 25.062 1.00 54.22 91 GLU A CA 1
ATOM 699 C C . GLU A 1 91 ? -14.611 -6.636 26.543 1.00 54.22 91 GLU A C 1
ATOM 701 O O . GLU A 1 91 ? -15.622 -6.853 27.204 1.00 54.22 91 GLU A O 1
ATOM 706 N N . PHE A 1 92 ? -13.407 -6.649 27.125 1.00 56.31 92 PHE A N 1
ATOM 707 C CA . PHE A 1 92 ? -13.194 -7.030 28.532 1.00 56.31 92 PHE A CA 1
ATOM 708 C C . PHE A 1 92 ? -13.417 -5.898 29.553 1.00 56.31 92 PHE A C 1
ATOM 710 O O . PHE A 1 92 ? -13.113 -6.065 30.732 1.00 56.31 92 PHE A O 1
ATOM 717 N N . THR A 1 93 ? -13.956 -4.751 29.126 1.00 51.62 93 THR A N 1
ATOM 718 C CA . THR A 1 93 ? -14.300 -3.624 30.011 1.00 51.62 93 THR A CA 1
ATOM 719 C C . THR A 1 93 ? -15.797 -3.329 29.930 1.00 51.62 93 THR A C 1
ATOM 721 O O . THR A 1 93 ? -16.220 -2.307 29.400 1.00 51.62 93 THR A O 1
ATOM 724 N N . THR A 1 94 ? -16.633 -4.225 30.450 1.00 46.56 94 THR A N 1
ATOM 725 C CA . THR A 1 94 ? -17.999 -3.862 30.866 1.00 46.56 94 THR A CA 1
ATOM 726 C C . THR A 1 94 ? -18.274 -4.467 32.251 1.00 46.56 94 THR A C 1
ATOM 728 O O . THR A 1 94 ? -17.887 -5.617 32.460 1.00 46.56 94 THR A O 1
ATOM 731 N N . PR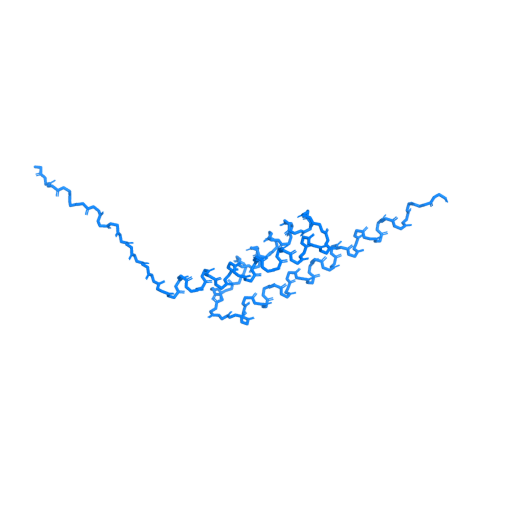O A 1 95 ? -18.815 -3.685 33.212 1.00 52.72 95 PRO A N 1
ATOM 732 C CA . PRO A 1 95 ? -18.965 -4.076 34.619 1.00 52.72 95 PRO A CA 1
ATOM 733 C C . PRO A 1 95 ? -20.021 -5.159 34.864 1.00 52.72 95 PRO A C 1
ATOM 735 O O . PRO A 1 95 ? -20.980 -5.250 34.065 1.00 52.72 95 PRO A O 1
#

Seco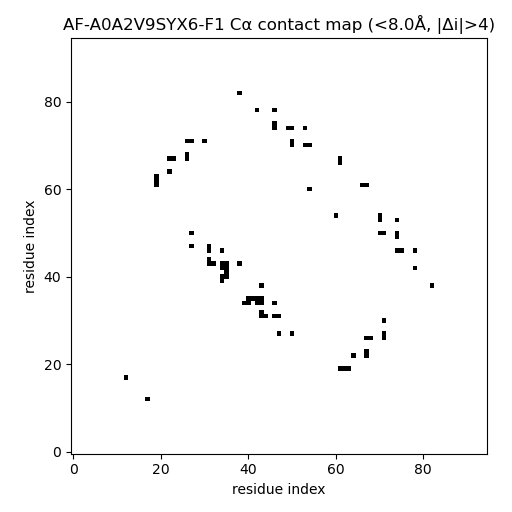ndary structure (DSSP, 8-state):
--------------HHHHHHHHHHHHHHHHHHHHHHHHH-HHHHHHHHHHHHHHHHHSSS---SHHHHHHHHHHHHHHHHHHHHHHHHHHHT---

Mean predicted aligned error: 9.69 Å

Foldseek 3Di:
DDDDDPPPPPCPPVVQVVVLVVLLCVLLVVLLVVCCVPPNNVLSVVLSVQLVVLCVPDPDRDRDNVVSVVSSVVSVVVSVVVVVVVVVVVVPPDD

pLDDT: mean 85.6, std 16.19, range [43.0, 98.69]

Solvent-accessible surface area (backbone atoms only — not comparable to full-atom values): 5700 Å² total; per-residue (Å²): 136,82,84,78,72,78,80,73,80,77,80,75,77,49,67,65,61,54,50,47,50,53,51,51,50,52,55,51,51,54,50,36,51,52,36,29,75,75,64,32,60,70,53,17,53,57,47,50,52,48,40,54,50,52,60,70,72,45,97,64,78,66,90,46,72,69,51,51,49,49,48,53,53,57,37,49,54,53,47,52,54,51,56,52,56,54,55,58,62,62,68,80,71,71,135

Radius of gyration: 20.13 Å; Cα contacts (8 Å, |Δi|>4): 44; chains: 1; bounding box: 62×40×51 Å

Nearest PDB structures (foldseek):
  8vsj-assembly1_C  TM=4.585E-01  e=3.418E+00  Metamycoplasma arthritidis
  4r50-assembly1_B-5  TM=4.297E-01  e=5.694E+00  Bacillus cereus ATCC 14579

Sequence (95 aa):
MNPVAPYKSLKNSNPRCANLMTMAEQELSAFFTAVTQLFGSEQAELSAEDWLRELIEIDGLPASTREWRLITAKVSTRLASRVNASSVSTEFTTP